Protein AF-A0AAV1VJC4-F1 (afdb_monomer)

Mean predicted aligned error: 17.69 Å

pLDDT: mean 74.06, std 22.04, range [40.97, 98.0]

Solvent-accessible surface area (backbone atoms only — not comparable to full-atom values): 8144 Å² total; per-residue (Å²): 140,80,68,76,54,17,40,29,34,39,60,52,55,72,92,82,44,58,100,85,50,71,61,51,46,62,33,36,30,72,46,70,43,92,91,48,94,31,32,32,29,34,28,69,90,74,75,41,78,44,79,43,67,60,60,49,77,46,68,87,62,68,73,86,69,77,79,61,72,97,76,78,91,69,95,68,93,72,76,82,84,78,72,78,77,68,95,66,93,73,84,82,79,86,80,85,80,78,89,81,84,80,85,83,92,84,88,89,87,86,89,86,87,89,83,134

Structure (mmCIF, N/CA/C/O backbone):
data_AF-A0AAV1VJC4-F1
#
_entry.id   AF-A0AAV1VJC4-F1
#
loop_
_atom_site.group_PDB
_atom_site.id
_atom_site.type_symbol
_atom_site.label_atom_id
_atom_site.label_alt_id
_atom_site.label_comp_id
_atom_site.label_asym_id
_atom_site.label_entity_id
_atom_site.label_seq_id
_atom_site.pdbx_PDB_ins_code
_atom_site.Cartn_x
_atom_site.Cartn_y
_atom_site.Cartn_z
_atom_site.occupancy
_atom_site.B_iso_or_equiv
_atom_site.auth_seq_id
_atom_site.auth_comp_id
_atom_site.auth_asym_id
_atom_site.auth_atom_id
_atom_site.pdbx_PDB_model_num
ATOM 1 N N . MET A 1 1 ? 4.936 12.918 -3.209 1.00 84.69 1 MET A N 1
ATOM 2 C CA . MET A 1 1 ? 4.066 11.924 -3.879 1.00 84.69 1 MET A CA 1
ATOM 3 C C . MET A 1 1 ? 4.788 10.584 -3.926 1.00 84.69 1 MET A C 1
ATOM 5 O O . MET A 1 1 ? 5.993 10.578 -3.722 1.00 84.69 1 MET A O 1
ATOM 9 N N . ARG A 1 2 ? 4.062 9.481 -4.130 1.00 92.38 2 ARG A N 1
ATOM 10 C CA . ARG A 1 2 ? 4.582 8.111 -4.268 1.00 92.38 2 ARG A CA 1
ATOM 11 C C . ARG A 1 2 ? 4.247 7.583 -5.660 1.00 92.38 2 ARG A C 1
ATOM 13 O O . ARG A 1 2 ? 3.227 7.980 -6.223 1.00 92.38 2 ARG A O 1
ATOM 20 N N . VAL A 1 3 ? 5.086 6.704 -6.198 1.00 93.12 3 VAL A N 1
ATOM 21 C CA . VAL A 1 3 ? 4.909 6.118 -7.534 1.00 93.12 3 VAL A CA 1
ATOM 22 C C . VAL A 1 3 ? 3.745 5.126 -7.527 1.00 93.12 3 VAL A C 1
ATOM 24 O O . VAL A 1 3 ? 3.811 4.111 -6.840 1.00 93.12 3 VAL A O 1
ATOM 27 N N . PHE A 1 4 ? 2.674 5.403 -8.279 1.00 93.00 4 PHE A N 1
ATOM 28 C CA . PHE A 1 4 ? 1.532 4.488 -8.412 1.00 93.00 4 PHE A CA 1
ATOM 29 C C . PHE A 1 4 ? 2.000 3.110 -8.882 1.00 93.00 4 PHE A C 1
ATOM 31 O O . PHE A 1 4 ? 2.807 3.015 -9.795 1.00 93.00 4 PHE A O 1
ATOM 38 N N . GLY A 1 5 ? 1.514 2.032 -8.274 1.00 92.25 5 GLY A N 1
ATOM 39 C CA . GLY A 1 5 ? 1.964 0.691 -8.624 1.00 92.25 5 GLY A CA 1
ATOM 40 C C . GLY A 1 5 ? 3.412 0.376 -8.230 1.00 92.25 5 GLY A C 1
ATOM 41 O O . GLY A 1 5 ? 3.968 -0.580 -8.743 1.00 92.25 5 GLY A O 1
ATOM 42 N N . CYS A 1 6 ? 4.067 1.108 -7.332 1.00 94.00 6 CYS A N 1
ATOM 43 C CA . CYS A 1 6 ? 5.272 0.560 -6.700 1.00 94.00 6 CYS A CA 1
ATOM 44 C C . CYS A 1 6 ? 4.920 -0.604 -5.749 1.00 94.00 6 CYS A C 1
ATOM 46 O O . CYS A 1 6 ? 3.736 -0.934 -5.577 1.00 94.00 6 CYS A O 1
ATOM 48 N N . ARG A 1 7 ? 5.942 -1.226 -5.143 1.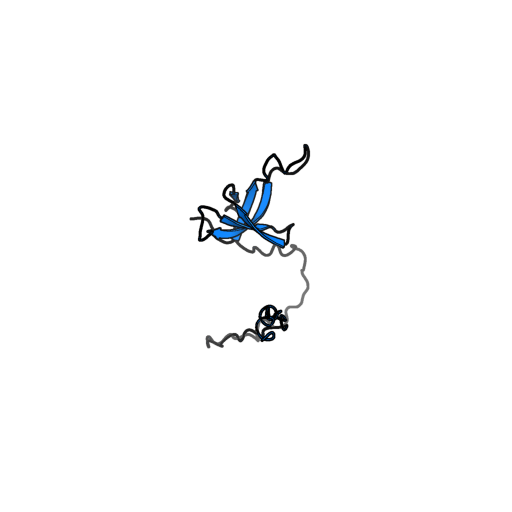00 94.50 7 ARG A N 1
ATOM 49 C CA . ARG A 1 7 ? 5.790 -2.263 -4.109 1.00 94.50 7 ARG A CA 1
ATOM 50 C C . ARG A 1 7 ? 5.700 -1.625 -2.714 1.00 94.50 7 ARG A C 1
ATOM 52 O O . ARG A 1 7 ? 6.715 -1.175 -2.180 1.00 94.50 7 ARG A O 1
ATOM 59 N N . PRO A 1 8 ? 4.504 -1.530 -2.110 1.00 96.12 8 PRO A N 1
ATOM 60 C CA . PRO A 1 8 ? 4.341 -1.185 -0.706 1.00 96.12 8 PRO A CA 1
ATOM 61 C C . PRO A 1 8 ? 4.458 -2.399 0.220 1.00 96.12 8 PRO A C 1
ATOM 63 O O . PRO A 1 8 ? 3.995 -3.492 -0.097 1.00 96.12 8 PRO A O 1
ATOM 66 N N . PHE A 1 9 ? 4.956 -2.145 1.427 1.00 96.75 9 PHE A N 1
ATOM 67 C CA . PHE A 1 9 ? 4.927 -3.056 2.565 1.00 96.75 9 PHE A CA 1
ATOM 68 C C . PHE A 1 9 ? 4.084 -2.442 3.683 1.00 96.75 9 PHE A C 1
ATOM 70 O O . PHE A 1 9 ? 4.462 -1.421 4.266 1.00 96.75 9 PHE A O 1
ATOM 77 N N . VAL A 1 10 ? 2.936 -3.055 3.973 1.00 97.00 10 VAL A N 1
ATOM 78 C CA . VAL A 1 10 ? 2.001 -2.630 5.022 1.00 97.00 10 VAL A CA 1
ATOM 79 C C . VAL A 1 10 ? 2.404 -3.271 6.342 1.00 97.00 10 VAL A C 1
ATOM 81 O O . VAL A 1 10 ? 2.494 -4.494 6.430 1.00 97.00 10 VAL A O 1
ATOM 84 N N . LEU A 1 11 ? 2.637 -2.467 7.379 1.00 97.12 11 LEU A N 1
ATOM 85 C CA . LEU A 1 11 ? 3.001 -2.975 8.700 1.00 97.12 11 LEU A CA 1
ATOM 86 C C . LEU A 1 11 ? 1.836 -3.757 9.326 1.00 97.12 11 LEU A C 1
ATOM 88 O O . LEU A 1 11 ? 0.741 -3.221 9.497 1.00 97.12 11 LEU A O 1
ATOM 92 N N . THR A 1 12 ? 2.096 -4.996 9.741 1.00 94.69 12 THR A N 1
ATOM 93 C CA . THR A 1 12 ? 1.157 -5.779 10.548 1.00 94.69 12 THR A CA 1
ATOM 94 C C . THR A 1 12 ? 1.292 -5.347 12.014 1.00 94.69 12 THR A C 1
ATOM 96 O O . THR A 1 12 ? 2.389 -5.458 12.577 1.00 94.69 12 THR A O 1
ATOM 99 N N . PRO A 1 13 ? 0.215 -4.858 12.662 1.00 94.38 13 PRO A N 1
ATOM 100 C CA . PRO A 1 13 ? 0.242 -4.486 14.076 1.00 94.38 13 PRO A CA 1
ATOM 101 C C . PRO A 1 13 ? 0.702 -5.647 14.960 1.00 94.38 13 PRO A C 1
ATOM 103 O O . PRO A 1 13 ? 0.418 -6.811 14.669 1.00 94.38 13 PRO A O 1
ATOM 106 N N . LYS A 1 14 ? 1.399 -5.340 16.059 1.00 94.06 14 LYS A N 1
ATOM 107 C CA . LYS A 1 14 ? 1.973 -6.366 16.947 1.00 94.06 14 LYS A CA 1
ATOM 108 C C . LYS A 1 14 ? 0.896 -7.265 17.553 1.00 94.06 14 LYS A C 1
ATOM 110 O O . LYS A 1 14 ? 1.147 -8.442 17.764 1.00 94.06 14 LYS A O 1
ATOM 115 N N . GLU A 1 15 ? -0.290 -6.719 17.787 1.00 95.12 15 GLU A N 1
ATOM 116 C CA . GLU A 1 15 ? -1.447 -7.407 18.360 1.00 95.12 15 GLU A CA 1
ATOM 117 C C . GLU A 1 15 ? -2.014 -8.469 17.411 1.00 95.12 15 GLU A C 1
ATOM 119 O O . GLU A 1 15 ? -2.642 -9.423 17.855 1.00 95.12 15 GLU A O 1
ATOM 124 N N . LYS A 1 16 ? -1.783 -8.314 16.101 1.00 90.62 16 LYS A N 1
ATOM 125 C CA . LYS A 1 16 ? -2.238 -9.239 15.054 1.00 90.62 16 LYS A CA 1
ATOM 126 C C . LYS A 1 16 ? -1.145 -10.218 14.614 1.00 90.62 16 LYS A C 1
ATOM 128 O O . LYS A 1 16 ? -1.317 -10.886 13.600 1.00 90.62 16 LYS A O 1
ATOM 133 N N . ARG A 1 17 ? -0.012 -10.262 15.326 1.00 93.62 17 ARG A N 1
ATOM 134 C CA . ARG A 1 17 ? 1.201 -10.968 14.903 1.00 93.62 17 ARG A CA 1
ATOM 135 C C . ARG A 1 17 ? 1.701 -11.938 15.975 1.00 93.62 17 ARG A C 1
ATOM 137 O O . ARG A 1 17 ? 1.974 -11.534 17.103 1.00 93.62 17 ARG A O 1
ATOM 144 N N . SER A 1 18 ? 1.907 -13.196 15.602 1.00 94.12 18 SER A N 1
ATOM 145 C CA . SER A 1 18 ? 2.557 -14.226 16.424 1.00 94.12 18 SER A CA 1
ATOM 146 C C . SER A 1 18 ? 4.088 -14.138 16.350 1.00 94.12 18 SER A C 1
ATOM 148 O O . SER A 1 18 ? 4.653 -13.410 15.533 1.00 94.12 18 SER A O 1
ATOM 150 N N . LYS A 1 19 ? 4.800 -14.897 17.200 1.00 90.44 19 LYS A N 1
ATOM 151 C CA . LYS A 1 19 ? 6.277 -14.853 17.325 1.00 90.44 19 LYS A CA 1
ATOM 152 C C . LYS A 1 19 ? 7.023 -15.037 15.992 1.00 90.44 19 LYS A C 1
ATOM 154 O O . LYS A 1 19 ? 8.096 -14.462 15.825 1.00 90.44 19 LYS A O 1
ATOM 159 N N . TRP A 1 20 ? 6.450 -15.808 15.072 1.00 93.81 20 TRP A N 1
ATOM 160 C CA . TRP A 1 20 ? 7.046 -16.151 13.777 1.00 93.81 20 TRP A CA 1
ATOM 161 C C . TRP A 1 20 ? 6.329 -15.525 12.582 1.00 93.81 20 TRP A C 1
ATOM 163 O O . TRP A 1 20 ? 6.702 -15.790 11.444 1.00 93.81 20 TRP A O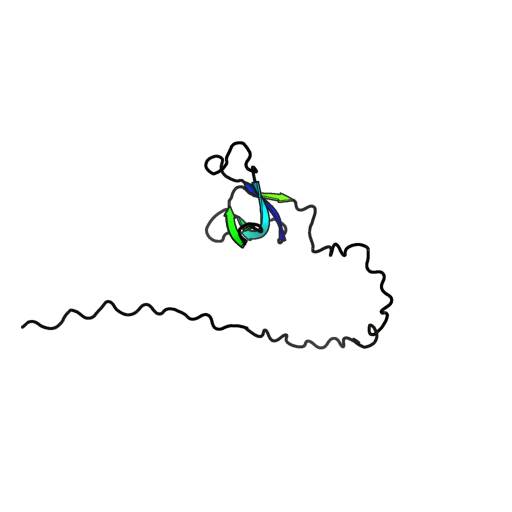 1
ATOM 173 N N . ASP A 1 21 ? 5.338 -14.672 12.830 1.00 93.38 21 ASP A N 1
ATOM 174 C CA . ASP A 1 21 ? 4.581 -14.056 11.751 1.00 93.38 21 ASP A CA 1
ATOM 175 C C . ASP A 1 21 ? 5.368 -12.885 11.130 1.00 93.38 21 ASP A C 1
ATOM 177 O O . ASP A 1 21 ? 6.074 -12.131 11.833 1.00 93.38 21 ASP A O 1
ATOM 181 N N . PRO A 1 22 ? 5.236 -12.687 9.806 1.00 94.19 22 PRO A N 1
ATOM 182 C CA . PRO A 1 22 ? 5.904 -11.608 9.098 1.00 94.19 22 PRO A CA 1
ATOM 183 C C . PRO A 1 22 ? 5.489 -10.245 9.657 1.00 94.19 22 PRO A C 1
ATOM 185 O O . PRO A 1 22 ? 4.348 -10.010 10.056 1.00 94.19 22 PRO A O 1
ATOM 188 N N . LYS A 1 23 ? 6.451 -9.319 9.717 1.00 95.44 23 LYS A N 1
ATOM 189 C CA . LYS A 1 23 ? 6.231 -7.980 10.286 1.00 95.44 23 LYS A CA 1
ATOM 190 C C . LYS A 1 23 ? 5.396 -7.085 9.369 1.00 95.44 23 LYS A C 1
ATOM 192 O O . LYS A 1 23 ? 4.733 -6.178 9.859 1.00 95.44 23 LYS A O 1
ATOM 197 N N . ALA A 1 24 ? 5.456 -7.314 8.065 1.00 95.56 24 ALA A N 1
ATOM 198 C CA . ALA A 1 24 ? 4.743 -6.536 7.070 1.00 95.56 24 ALA A CA 1
ATOM 199 C C . ALA A 1 24 ? 4.272 -7.441 5.934 1.00 95.56 24 ALA A C 1
ATOM 201 O O . ALA A 1 24 ? 4.845 -8.510 5.722 1.00 95.56 24 ALA A O 1
ATOM 202 N N . ARG A 1 25 ? 3.245 -6.988 5.220 1.00 94.81 25 ARG A N 1
ATOM 203 C CA . ARG A 1 25 ? 2.666 -7.670 4.062 1.00 94.81 25 ARG A CA 1
ATOM 204 C C . ARG A 1 25 ? 2.927 -6.857 2.806 1.00 94.81 25 ARG A C 1
ATOM 206 O O . ARG A 1 25 ? 2.783 -5.633 2.825 1.00 94.81 25 ARG A O 1
ATOM 213 N N . GLU A 1 26 ? 3.348 -7.532 1.748 1.00 95.38 26 GLU A N 1
ATOM 214 C CA . GLU A 1 26 ? 3.589 -6.913 0.446 1.00 95.38 26 GLU A CA 1
ATOM 215 C C . GLU A 1 26 ? 2.266 -6.676 -0.294 1.00 95.38 26 GLU A C 1
ATOM 217 O O . GLU A 1 26 ? 1.301 -7.428 -0.150 1.00 95.38 26 GLU A O 1
ATOM 222 N N . GLY A 1 27 ? 2.215 -5.618 -1.100 1.00 95.00 27 GLY A N 1
ATOM 223 C CA . GLY A 1 27 ? 1.058 -5.322 -1.930 1.00 95.00 27 GLY A CA 1
ATOM 224 C C . GLY A 1 27 ? 1.390 -4.505 -3.170 1.00 95.00 27 GLY A C 1
ATOM 225 O O . GLY A 1 27 ? 2.542 -4.395 -3.586 1.00 95.00 27 GLY A O 1
ATOM 226 N N . ARG A 1 28 ? 0.358 -3.887 -3.751 1.00 95.56 28 ARG A N 1
ATOM 227 C CA . ARG A 1 28 ? 0.452 -2.933 -4.863 1.00 95.56 28 ARG A CA 1
ATOM 228 C C . ARG A 1 28 ? -0.093 -1.577 -4.437 1.00 95.56 28 ARG A C 1
ATOM 230 O O . ARG A 1 28 ? -1.222 -1.487 -3.953 1.00 95.56 28 ARG A O 1
ATOM 237 N N . PHE A 1 29 ? 0.684 -0.508 -4.616 1.00 96.31 29 PHE A N 1
ATOM 238 C CA . PHE A 1 29 ? 0.219 0.827 -4.240 1.00 96.31 29 PHE A CA 1
ATOM 239 C C . PHE A 1 29 ? -0.854 1.320 -5.216 1.00 96.31 29 PHE A C 1
ATOM 241 O O . PHE A 1 29 ? -0.587 1.449 -6.410 1.00 96.31 29 PHE A O 1
ATOM 248 N N . MET A 1 30 ? -2.052 1.612 -4.702 1.00 96.62 30 MET A N 1
ATOM 249 C CA . MET A 1 30 ? -3.208 2.059 -5.491 1.00 96.62 30 MET A CA 1
ATOM 250 C C . MET A 1 30 ? -3.529 3.548 -5.325 1.00 96.62 30 MET A C 1
ATOM 252 O O . MET A 1 30 ? -4.407 4.063 -6.010 1.00 96.62 30 MET A O 1
ATOM 256 N N . GLY A 1 31 ? -2.843 4.258 -4.431 1.00 96.81 31 GLY A N 1
ATOM 257 C CA . GLY A 1 31 ? -3.035 5.692 -4.245 1.00 96.81 31 GLY A CA 1
ATOM 258 C C . GLY A 1 31 ? -3.372 6.075 -2.813 1.00 96.81 31 GLY A C 1
ATOM 259 O O . GLY A 1 31 ? -3.080 5.362 -1.855 1.00 96.81 31 GLY A O 1
ATOM 260 N N . TYR A 1 32 ? -3.958 7.253 -2.670 1.00 97.38 32 TYR A N 1
ATOM 261 C CA . TYR A 1 32 ? -4.230 7.873 -1.380 1.00 97.38 32 TYR A CA 1
ATOM 262 C C . TYR A 1 32 ? -5.682 7.643 -0.969 1.00 97.38 32 TYR A C 1
ATOM 264 O O . TYR A 1 32 ? -6.564 7.533 -1.819 1.00 97.38 32 TYR A O 1
ATOM 272 N N . GLU A 1 33 ? -5.918 7.551 0.334 1.00 97.88 33 GLU A N 1
ATOM 273 C CA . GLU A 1 33 ? -7.269 7.527 0.882 1.00 97.88 33 GLU A CA 1
ATOM 274 C C . GLU A 1 33 ? -7.875 8.937 0.857 1.00 97.88 33 GLU A C 1
ATOM 276 O O . GLU A 1 33 ? -7.188 9.913 1.154 1.00 97.88 33 GLU A O 1
ATOM 281 N N . GLU A 1 34 ? -9.157 9.056 0.510 1.00 96.69 34 GLU A N 1
ATOM 282 C CA . GLU A 1 34 ? -9.810 10.364 0.338 1.00 96.69 34 GLU A CA 1
ATOM 283 C C . GLU A 1 34 ? -10.106 11.044 1.679 1.00 96.69 34 GLU A C 1
ATOM 285 O O . GLU A 1 34 ? -9.935 12.252 1.834 1.00 96.69 34 GLU A O 1
ATOM 290 N N . VAL A 1 35 ? -10.537 10.257 2.666 1.00 96.88 35 VAL A N 1
ATOM 291 C CA . VAL A 1 35 ? -11.051 10.774 3.943 1.00 96.88 35 VAL A CA 1
ATOM 292 C C . VAL A 1 35 ? -9.950 10.915 4.994 1.00 96.88 35 VAL A C 1
ATOM 294 O O . VAL A 1 35 ? -10.072 11.693 5.940 1.00 96.88 35 VAL A O 1
ATOM 297 N N . SER A 1 36 ? -8.858 10.158 4.872 1.00 96.94 36 SER A N 1
ATOM 298 C CA . SER A 1 36 ? -7.831 10.092 5.910 1.00 96.94 36 SER A CA 1
ATOM 299 C C . SER A 1 36 ? -6.422 10.149 5.338 1.00 96.94 36 SER A C 1
ATOM 301 O O . SER A 1 36 ? -6.183 9.806 4.187 1.00 96.94 36 SER A O 1
ATOM 303 N N . LYS A 1 37 ? -5.454 10.549 6.171 1.00 96.19 37 LYS A N 1
ATOM 304 C CA . LYS A 1 37 ? -4.026 10.538 5.820 1.00 96.19 37 LYS A CA 1
ATOM 305 C C . LYS A 1 37 ? -3.482 9.104 5.820 1.00 96.19 37 LYS A C 1
ATOM 307 O O . LYS A 1 37 ? -2.694 8.736 6.689 1.00 96.19 37 LYS A O 1
ATOM 312 N N . ALA A 1 38 ? -3.961 8.301 4.881 1.00 97.75 38 ALA A N 1
ATOM 313 C CA . ALA A 1 38 ? -3.634 6.898 4.697 1.00 97.75 38 ALA A CA 1
ATOM 314 C C . ALA A 1 38 ? -3.456 6.582 3.207 1.00 97.75 38 ALA A C 1
ATOM 316 O O . ALA A 1 38 ? -3.740 7.398 2.327 1.00 97.75 38 ALA A O 1
ATOM 317 N N . TYR A 1 39 ? -2.966 5.381 2.940 1.00 97.81 39 TYR A N 1
ATOM 318 C CA . TYR A 1 39 ? -2.721 4.859 1.607 1.00 97.81 39 TYR A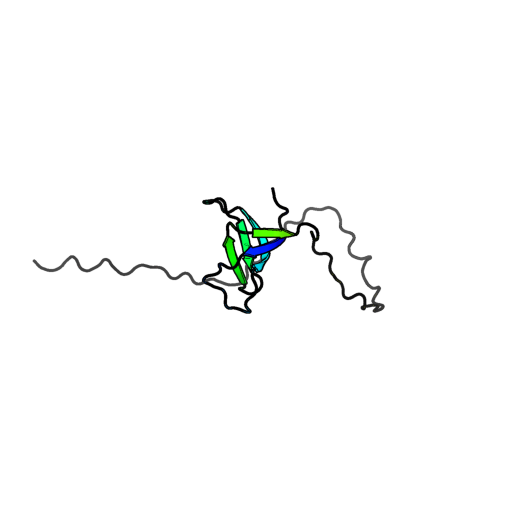 CA 1
ATOM 319 C C . TYR A 1 39 ? -3.663 3.698 1.324 1.00 97.81 39 TYR A C 1
ATOM 321 O O . TYR A 1 39 ? -3.947 2.900 2.216 1.00 97.81 39 TYR A O 1
ATOM 329 N N . ARG A 1 40 ? -4.083 3.582 0.066 1.00 97.94 40 ARG A N 1
ATOM 330 C CA . ARG A 1 40 ? -4.796 2.429 -0.476 1.00 97.94 40 ARG A CA 1
ATOM 331 C C . ARG A 1 40 ? -3.770 1.475 -1.069 1.00 97.94 40 ARG A C 1
ATOM 333 O O . ARG A 1 40 ? -3.032 1.827 -1.993 1.00 97.94 40 ARG A O 1
ATOM 340 N N . VAL A 1 41 ? -3.705 0.273 -0.518 1.00 98.00 41 VAL A N 1
ATOM 341 C CA . VAL A 1 41 ? -2.782 -0.780 -0.937 1.00 98.00 41 VAL A CA 1
ATOM 342 C C . VAL A 1 41 ? -3.589 -2.024 -1.236 1.00 98.00 41 VAL A C 1
ATOM 344 O O . VAL A 1 41 ? -4.387 -2.452 -0.413 1.00 98.00 41 VAL A O 1
ATOM 347 N N . TYR A 1 42 ? -3.387 -2.610 -2.406 1.00 97.50 42 TYR A N 1
ATOM 348 C CA . TYR A 1 42 ? -3.949 -3.916 -2.704 1.00 97.50 42 TYR A CA 1
ATOM 349 C C . TYR A 1 42 ? -3.040 -5.006 -2.168 1.00 97.50 42 TYR A C 1
ATOM 351 O O . TYR A 1 42 ? -1.876 -5.097 -2.552 1.00 97.50 42 TYR A O 1
ATOM 359 N N . ASP A 1 43 ? -3.578 -5.783 -1.245 1.00 95.50 43 ASP A N 1
ATOM 360 C CA . ASP A 1 43 ? -2.922 -6.903 -0.597 1.00 95.50 43 ASP A CA 1
ATOM 361 C C . ASP A 1 43 ? -3.075 -8.141 -1.485 1.00 95.50 43 ASP A C 1
ATOM 363 O O . ASP A 1 43 ? -4.193 -8.602 -1.714 1.00 95.50 43 ASP A O 1
ATOM 367 N N . ILE A 1 44 ? -1.960 -8.646 -2.018 1.00 91.19 44 ILE A N 1
ATOM 368 C CA . ILE A 1 44 ? -1.957 -9.725 -3.021 1.00 91.19 44 ILE A CA 1
ATOM 369 C C . ILE A 1 44 ? -2.405 -11.052 -2.399 1.00 91.19 44 ILE A C 1
ATOM 371 O O . ILE A 1 44 ? -3.100 -11.838 -3.033 1.00 91.19 44 ILE A O 1
ATOM 375 N N . GLU A 1 45 ? -2.031 -11.295 -1.145 1.00 91.06 45 GLU A N 1
ATOM 376 C CA . GLU A 1 45 ? -2.383 -12.519 -0.423 1.00 91.06 45 GLU A CA 1
ATOM 377 C C . GLU A 1 45 ? -3.860 -12.541 -0.012 1.00 91.06 45 GLU A C 1
ATOM 379 O O . GLU A 1 45 ? -4.482 -13.599 0.003 1.00 91.06 45 GLU A O 1
ATOM 384 N N . ALA A 1 46 ? -4.417 -11.383 0.363 1.00 92.31 46 ALA A N 1
ATOM 385 C CA . ALA A 1 46 ? -5.802 -11.283 0.822 1.00 92.31 46 ALA A CA 1
ATOM 386 C C . ALA A 1 46 ? -6.799 -10.878 -0.276 1.00 92.31 46 ALA A C 1
ATOM 388 O O . ALA A 1 46 ? -7.990 -10.786 0.017 1.00 92.31 46 ALA A O 1
ATOM 389 N N . ASP A 1 47 ? -6.316 -10.607 -1.494 1.00 95.38 47 ASP A N 1
ATOM 390 C CA . ASP A 1 47 ? -7.105 -10.179 -2.657 1.00 95.38 47 ASP A CA 1
ATOM 391 C C . ASP A 1 47 ? -8.073 -9.021 -2.337 1.00 95.38 47 ASP A C 1
ATOM 393 O O . ASP A 1 47 ? -9.249 -9.006 -2.701 1.00 95.38 47 ASP A O 1
ATOM 397 N N . GLN A 1 48 ? -7.592 -8.033 -1.576 1.00 96.88 48 GLN A N 1
ATOM 398 C CA . GLN A 1 48 ? -8.415 -6.904 -1.145 1.00 96.88 48 GLN A CA 1
ATOM 399 C C . GLN A 1 48 ? -7.616 -5.614 -1.003 1.00 96.88 48 GLN A C 1
ATOM 401 O O . GLN A 1 48 ? -6.408 -5.613 -0.766 1.00 96.88 48 GLN A O 1
ATOM 406 N N . VAL A 1 49 ? -8.317 -4.485 -1.113 1.00 97.31 49 VAL A N 1
ATOM 407 C CA . VAL A 1 49 ? -7.731 -3.168 -0.857 1.00 97.31 49 VAL A CA 1
ATOM 408 C C . VAL A 1 49 ? -7.776 -2.878 0.636 1.00 97.31 49 VAL A C 1
ATOM 410 O O . VAL A 1 49 ? -8.843 -2.801 1.239 1.00 97.31 49 VAL A O 1
ATOM 413 N N . VAL A 1 50 ? -6.602 -2.670 1.215 1.00 97.12 50 VAL A N 1
ATOM 414 C CA . VAL A 1 50 ? -6.399 -2.275 2.603 1.00 97.12 50 VAL A CA 1
ATOM 415 C C . VAL A 1 50 ? -6.035 -0.795 2.656 1.00 97.12 50 VAL A C 1
ATOM 417 O O . VAL A 1 50 ? -5.244 -0.295 1.853 1.00 97.12 50 VAL A O 1
ATOM 420 N N . ILE A 1 51 ? -6.606 -0.094 3.632 1.00 97.69 51 ILE A N 1
ATOM 421 C CA . ILE A 1 51 ? -6.278 1.297 3.941 1.00 97.69 51 ILE A CA 1
ATOM 422 C C . ILE A 1 51 ? -5.340 1.296 5.145 1.00 97.69 51 ILE A C 1
ATOM 424 O O . ILE A 1 51 ? -5.715 0.831 6.222 1.00 97.69 51 ILE A O 1
ATOM 428 N N . SER A 1 52 ? -4.119 1.807 4.985 1.00 96.94 52 SER A N 1
ATOM 429 C CA . SER A 1 52 ? -3.142 1.861 6.079 1.00 96.94 52 SER A CA 1
ATOM 430 C C . SER A 1 52 ? -2.292 3.125 6.042 1.00 96.94 52 SER A C 1
ATOM 432 O O . SER A 1 52 ? -1.983 3.661 4.979 1.00 96.94 52 SER A O 1
ATOM 434 N N . ARG A 1 53 ? -1.908 3.611 7.227 1.00 97.06 53 ARG A N 1
ATOM 435 C CA . ARG A 1 53 ? -0.975 4.738 7.390 1.00 97.06 53 ARG A CA 1
ATOM 436 C C . ARG A 1 53 ? 0.478 4.276 7.420 1.00 97.06 53 ARG A C 1
ATOM 438 O O . ARG A 1 53 ? 1.352 4.980 6.918 1.00 97.06 53 ARG A O 1
ATOM 445 N N . ASP A 1 54 ? 0.712 3.092 7.975 1.00 97.00 54 ASP A N 1
ATOM 446 C CA . ASP A 1 54 ? 2.040 2.540 8.219 1.00 97.00 54 ASP A CA 1
ATOM 447 C C . ASP A 1 54 ? 2.470 1.691 7.022 1.00 97.00 54 ASP A C 1
ATOM 449 O O . ASP A 1 54 ? 2.348 0.463 7.013 1.00 97.00 54 ASP A O 1
ATOM 453 N N . VAL A 1 55 ? 2.932 2.379 5.976 1.00 96.94 55 VAL A N 1
ATOM 454 C CA . VAL A 1 55 ? 3.349 1.773 4.708 1.00 96.94 55 VAL A CA 1
ATOM 455 C C . VAL A 1 55 ? 4.754 2.241 4.342 1.00 96.94 55 VAL A C 1
ATOM 457 O O . VAL A 1 55 ? 5.033 3.441 4.317 1.00 96.94 55 VAL A O 1
ATOM 460 N N . THR A 1 56 ? 5.635 1.289 4.037 1.00 96.75 56 THR A N 1
ATOM 461 C CA . THR A 1 56 ? 6.965 1.555 3.464 1.00 96.75 56 THR A CA 1
ATOM 462 C C . THR A 1 56 ? 6.925 1.270 1.969 1.00 96.75 56 THR A C 1
ATOM 464 O O . THR A 1 56 ? 6.328 0.280 1.563 1.00 96.75 56 THR A O 1
ATOM 467 N N . PHE A 1 57 ? 7.540 2.121 1.149 1.00 95.50 57 PHE A N 1
ATOM 468 C CA . PHE A 1 57 ? 7.497 2.002 -0.309 1.00 95.50 57 PHE A CA 1
ATOM 469 C C . PHE A 1 57 ? 8.875 1.645 -0.858 1.00 95.50 57 PHE A C 1
ATOM 471 O O . PHE A 1 57 ? 9.834 2.379 -0.621 1.00 95.50 57 PHE A O 1
ATOM 478 N N . ASP A 1 58 ? 8.949 0.548 -1.607 1.00 94.00 58 ASP A N 1
ATOM 479 C CA . ASP A 1 58 ? 10.062 0.250 -2.499 1.00 94.00 58 ASP A CA 1
ATOM 480 C C . ASP A 1 58 ? 9.703 0.723 -3.913 1.00 94.00 58 ASP A C 1
ATOM 482 O O . ASP A 1 58 ? 8.892 0.124 -4.624 1.00 94.00 58 ASP A O 1
ATOM 486 N N . GLU A 1 59 ? 10.291 1.853 -4.292 1.00 92.88 59 GLU A N 1
ATOM 487 C CA . GLU A 1 59 ? 10.090 2.503 -5.589 1.00 92.88 59 GLU A CA 1
ATOM 488 C C . GLU A 1 59 ? 11.177 2.106 -6.606 1.00 92.88 59 GLU A C 1
ATOM 490 O O . GLU A 1 59 ? 11.149 2.583 -7.737 1.00 92.88 59 GLU A O 1
AT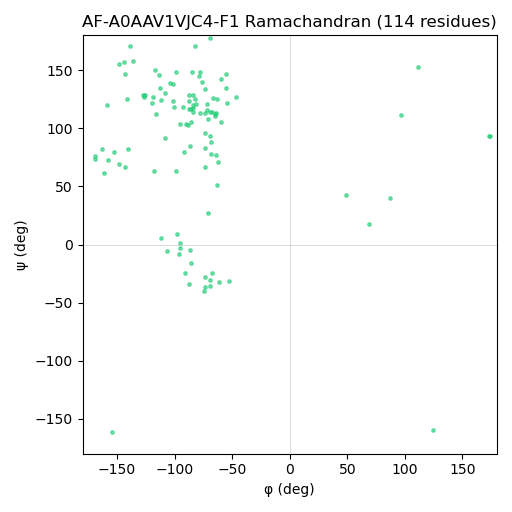OM 495 N N . SER 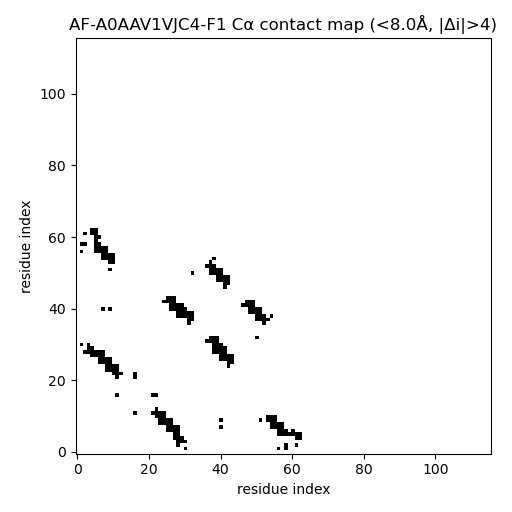A 1 60 ? 12.121 1.227 -6.230 1.00 86.38 60 SER A N 1
ATOM 496 C CA . SER A 1 60 ? 13.230 0.810 -7.104 1.00 86.38 60 SER A CA 1
ATOM 497 C C . SER A 1 60 ? 12.772 -0.050 -8.284 1.00 86.38 60 SER A C 1
ATOM 499 O O . SER A 1 60 ? 13.348 0.016 -9.367 1.00 86.38 60 SER A O 1
ATOM 501 N N . THR A 1 61 ? 11.700 -0.820 -8.100 1.00 67.12 61 THR A N 1
ATOM 502 C CA . THR A 1 61 ? 11.078 -1.633 -9.147 1.00 67.12 61 THR A CA 1
ATOM 503 C C . THR A 1 61 ? 9.750 -1.010 -9.554 1.00 67.12 61 THR A C 1
ATOM 505 O O . THR A 1 61 ? 8.701 -1.278 -8.958 1.00 67.12 61 THR A O 1
ATOM 508 N N . PHE A 1 62 ? 9.788 -0.153 -10.568 1.00 63.66 62 PHE A N 1
ATOM 509 C CA . PHE A 1 62 ? 8.592 0.377 -11.207 1.00 63.66 62 PHE A CA 1
ATOM 510 C C . PHE A 1 62 ? 8.437 -0.244 -12.595 1.00 63.66 62 PHE A C 1
ATOM 512 O O . PHE A 1 62 ? 9.377 -0.262 -13.384 1.00 63.66 62 PHE A O 1
ATOM 519 N N . GLY A 1 63 ? 7.237 -0.742 -12.885 1.00 59.84 63 GLY A N 1
ATOM 520 C CA . GLY A 1 63 ? 6.888 -1.293 -14.190 1.00 59.84 63 GLY A CA 1
ATOM 521 C C . GLY A 1 63 ? 6.660 -2.800 -14.192 1.00 59.84 63 GLY A C 1
ATOM 522 O O . GLY A 1 63 ? 7.188 -3.554 -13.377 1.00 59.84 63 GLY A O 1
ATOM 523 N N . PHE A 1 64 ? 5.826 -3.228 -15.133 1.00 55.41 64 PHE A N 1
ATOM 524 C CA . PHE A 1 64 ? 5.834 -4.592 -15.625 1.00 55.41 64 PHE A CA 1
ATOM 525 C C . PHE A 1 64 ? 7.083 -4.700 -16.496 1.00 55.41 64 PHE A C 1
ATOM 527 O O . PHE A 1 64 ? 7.003 -4.510 -17.703 1.00 55.41 64 PHE A O 1
ATOM 534 N N . SER A 1 65 ? 8.262 -4.945 -15.921 1.00 53.56 65 SER A N 1
ATOM 535 C CA . SER A 1 65 ? 9.201 -5.722 -16.720 1.00 53.56 65 SER A CA 1
ATOM 536 C C . SER A 1 65 ? 8.502 -7.067 -16.850 1.00 53.56 65 SER A C 1
ATOM 538 O O . SER A 1 65 ? 8.291 -7.707 -15.811 1.00 53.56 65 SER A O 1
ATOM 540 N N . PRO A 1 66 ? 8.045 -7.492 -18.039 1.00 52.69 66 PRO A N 1
ATOM 541 C CA . PRO A 1 66 ? 7.747 -8.892 -18.177 1.00 52.69 66 PRO A CA 1
ATOM 542 C C . PRO A 1 66 ? 9.086 -9.558 -17.875 1.00 52.69 66 PRO A C 1
ATOM 544 O O . PRO A 1 66 ? 10.032 -9.477 -18.656 1.00 52.69 66 PRO A O 1
ATOM 547 N N . THR A 1 67 ? 9.212 -10.162 -16.696 1.00 52.38 67 THR A N 1
ATOM 548 C CA . THR A 1 67 ? 10.112 -11.291 -16.552 1.00 52.38 67 THR A CA 1
ATOM 549 C C . THR A 1 67 ? 9.494 -12.342 -17.458 1.00 52.38 67 THR A C 1
ATOM 551 O O . THR A 1 67 ? 8.754 -13.210 -17.010 1.00 52.38 67 THR A O 1
ATOM 554 N N . LEU A 1 68 ? 9.700 -12.184 -18.768 1.00 52.91 68 LEU A N 1
ATOM 555 C CA . LEU A 1 68 ? 9.673 -13.308 -19.667 1.00 52.91 68 LEU A CA 1
ATOM 556 C C . LEU A 1 68 ? 10.686 -14.266 -19.040 1.00 52.91 68 LEU A C 1
ATOM 558 O O . LEU A 1 68 ? 11.830 -13.856 -18.801 1.00 52.91 68 LEU A O 1
ATOM 562 N N . PRO A 1 69 ? 10.285 -15.493 -18.678 1.00 53.62 69 PRO A N 1
ATOM 563 C CA . PRO A 1 69 ? 11.261 -16.549 -18.501 1.00 53.62 69 PRO A CA 1
ATOM 564 C C . PRO A 1 69 ? 12.178 -16.488 -19.722 1.00 53.62 69 PRO A C 1
ATOM 566 O O . PRO A 1 69 ? 11.697 -16.419 -20.852 1.00 53.62 69 PRO A O 1
ATOM 569 N N . GLN A 1 70 ? 13.482 -16.411 -19.495 1.00 53.72 70 GLN A N 1
ATOM 570 C CA . GLN A 1 70 ? 14.495 -16.137 -20.517 1.00 53.72 70 GLN A CA 1
ATOM 571 C C . GLN A 1 70 ? 14.694 -17.324 -21.495 1.00 53.72 70 GLN A C 1
ATOM 573 O O . GLN A 1 70 ? 15.774 -17.508 -22.033 1.00 53.72 70 GLN A O 1
ATOM 578 N N . GLU A 1 71 ? 13.665 -18.148 -21.704 1.00 56.84 71 GLU A N 1
ATOM 579 C CA . GLU A 1 71 ? 13.700 -19.457 -22.359 1.00 56.84 71 GLU A CA 1
ATOM 580 C C . GLU A 1 71 ? 12.360 -19.708 -23.089 1.00 56.84 71 GLU A C 1
ATOM 582 O O . GLU A 1 71 ? 11.560 -20.533 -22.662 1.00 56.84 71 GLU A O 1
ATOM 587 N N . ILE A 1 72 ? 12.077 -18.968 -24.168 1.00 54.09 72 ILE A N 1
ATOM 588 C CA . ILE A 1 72 ? 11.282 -19.484 -25.300 1.00 54.09 72 ILE A CA 1
ATOM 589 C C . ILE A 1 72 ? 11.944 -18.947 -26.572 1.00 54.09 72 ILE A C 1
ATOM 591 O O . ILE A 1 72 ? 11.575 -17.902 -27.106 1.00 54.09 72 ILE A O 1
ATOM 595 N N . VAL A 1 73 ? 13.001 -19.630 -27.004 1.00 53.22 73 VAL A N 1
ATOM 596 C CA . VAL A 1 73 ? 13.482 -19.565 -28.385 1.00 53.22 73 VAL A CA 1
ATOM 597 C C . VAL A 1 73 ? 12.699 -20.612 -29.167 1.00 53.22 73 VAL A C 1
ATOM 599 O O . VAL A 1 73 ? 13.146 -21.741 -29.293 1.00 53.22 73 VAL A O 1
ATOM 602 N N . ASP A 1 74 ? 11.508 -20.257 -29.643 1.00 46.38 74 ASP A N 1
ATOM 603 C CA . ASP A 1 74 ? 10.797 -21.078 -30.623 1.00 46.38 74 ASP A CA 1
ATOM 604 C C . ASP A 1 74 ? 10.573 -20.257 -31.895 1.00 46.38 74 ASP A C 1
ATOM 606 O O . ASP A 1 74 ? 9.986 -19.172 -31.878 1.00 46.38 74 ASP A O 1
ATOM 610 N N . ASP A 1 75 ? 11.101 -20.795 -32.994 1.00 52.78 75 ASP A N 1
ATOM 611 C CA . ASP A 1 75 ? 11.078 -20.287 -34.363 1.00 52.78 75 ASP A CA 1
ATOM 612 C C . ASP A 1 75 ? 9.649 -20.179 -34.933 1.00 52.78 75 ASP A C 1
ATOM 614 O O . ASP A 1 75 ? 9.258 -20.908 -35.844 1.00 52.78 75 ASP A O 1
ATOM 618 N N . THR A 1 76 ? 8.847 -19.233 -34.445 1.00 54.34 76 THR A N 1
ATOM 619 C CA . THR A 1 76 ? 7.616 -18.807 -35.128 1.00 54.34 76 THR A CA 1
ATOM 620 C C . THR A 1 76 ? 7.711 -17.339 -35.506 1.00 54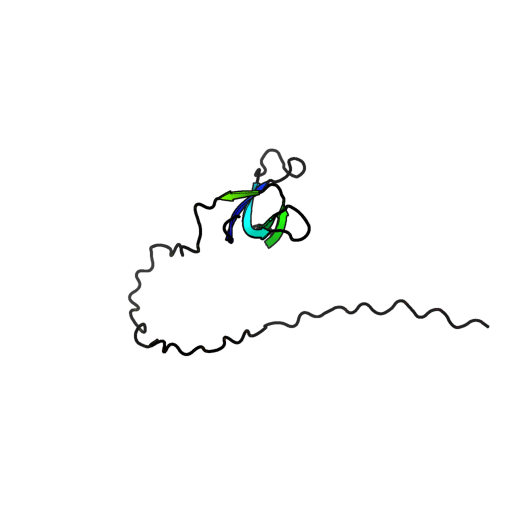.34 76 THR A C 1
ATOM 622 O O . THR A 1 76 ? 6.949 -16.489 -35.049 1.00 54.34 76 THR A O 1
ATOM 625 N N . ALA A 1 77 ? 8.675 -17.045 -36.373 1.00 57.50 77 ALA A N 1
ATOM 626 C CA . ALA A 1 77 ? 8.648 -15.867 -37.223 1.00 57.50 77 ALA A CA 1
ATOM 627 C C . ALA A 1 77 ? 7.521 -16.024 -38.256 1.00 57.50 77 ALA A C 1
ATOM 629 O O . ALA A 1 77 ? 7.782 -16.381 -39.398 1.00 57.50 77 ALA A O 1
ATOM 630 N N . LEU A 1 78 ? 6.270 -15.794 -37.852 1.00 52.12 78 LEU A N 1
ATOM 631 C CA . LEU A 1 78 ? 5.154 -15.553 -38.764 1.00 52.12 78 LEU A CA 1
ATOM 632 C C . LEU A 1 78 ? 4.247 -14.468 -38.158 1.00 52.12 78 LEU A C 1
ATOM 634 O O . LEU A 1 78 ? 3.785 -14.592 -37.027 1.00 52.12 78 LEU A O 1
ATOM 638 N N . ASP A 1 79 ? 4.030 -13.420 -38.955 1.00 54.78 79 ASP A N 1
ATOM 639 C CA . ASP A 1 79 ? 3.011 -12.363 -38.837 1.00 54.78 79 ASP A CA 1
ATOM 640 C C . ASP A 1 79 ? 3.293 -11.109 -37.987 1.00 54.78 79 ASP A C 1
ATOM 642 O O . ASP A 1 79 ? 2.388 -10.542 -37.378 1.00 54.78 79 ASP A O 1
ATOM 646 N N . ILE A 1 80 ? 4.516 -10.568 -38.044 1.00 54.72 80 ILE A N 1
ATOM 647 C CA . ILE A 1 80 ? 4.776 -9.167 -37.633 1.00 54.72 80 ILE A CA 1
ATOM 648 C C . ILE A 1 80 ? 4.515 -8.167 -38.786 1.00 54.72 80 ILE A C 1
ATOM 650 O O . ILE A 1 80 ? 4.303 -6.983 -38.542 1.00 54.72 80 ILE A O 1
ATOM 654 N N . GLU A 1 81 ? 4.424 -8.618 -40.042 1.00 52.19 81 GLU A N 1
ATOM 655 C CA . GLU A 1 81 ? 4.211 -7.729 -41.202 1.00 52.19 81 GLU A CA 1
ATOM 656 C C . GLU A 1 81 ? 2.738 -7.393 -41.519 1.00 52.19 81 GLU A C 1
ATOM 658 O O . GLU A 1 81 ? 2.484 -6.564 -42.391 1.00 52.19 81 GLU A O 1
ATOM 663 N N . SER A 1 82 ? 1.743 -7.969 -40.828 1.00 51.06 82 SER A N 1
ATOM 664 C CA . SER A 1 82 ? 0.320 -7.709 -41.133 1.00 51.06 82 SER A CA 1
ATOM 665 C C . SER A 1 82 ? -0.346 -6.631 -40.265 1.00 51.06 82 SER A C 1
ATOM 667 O O . SER A 1 82 ? -1.452 -6.193 -40.583 1.00 51.06 82 SER A O 1
ATOM 669 N N . MET A 1 83 ? 0.313 -6.129 -39.215 1.00 50.22 83 MET A N 1
ATOM 670 C CA . MET A 1 83 ? -0.206 -5.029 -38.389 1.00 50.22 83 MET A CA 1
ATOM 671 C C . MET A 1 83 ? 0.418 -3.695 -38.798 1.00 50.22 83 MET A C 1
ATOM 673 O O . MET A 1 83 ? 1.108 -3.038 -38.021 1.00 50.22 83 MET A O 1
ATOM 677 N N . ASN A 1 84 ? 0.153 -3.276 -40.033 1.00 50.81 84 ASN A N 1
ATOM 678 C CA . ASN A 1 84 ? 0.353 -1.888 -40.428 1.00 50.81 84 ASN A CA 1
ATOM 679 C C . ASN A 1 84 ? -0.704 -1.049 -39.684 1.00 50.81 84 ASN A C 1
ATOM 681 O O . ASN A 1 84 ? -1.831 -0.889 -40.151 1.00 50.81 84 ASN A O 1
ATOM 685 N N . ILE A 1 85 ? -0.372 -0.602 -38.470 1.00 52.88 85 ILE A N 1
ATOM 686 C CA . ILE A 1 85 ? -1.228 0.255 -37.645 1.00 52.88 85 ILE A CA 1
ATOM 687 C C . ILE A 1 85 ? -1.270 1.623 -38.328 1.00 52.88 85 ILE A C 1
ATOM 689 O O . ILE A 1 85 ? -0.395 2.463 -38.143 1.00 52.88 85 ILE A O 1
ATOM 693 N N . SER A 1 86 ? -2.273 1.834 -39.173 1.00 54.84 86 SER A N 1
ATOM 694 C CA . SER A 1 86 ? -2.712 3.178 -39.528 1.00 54.84 86 SER A CA 1
ATOM 695 C C . SER A 1 86 ? -3.228 3.856 -38.257 1.00 54.84 86 SER A C 1
ATOM 697 O O . SER A 1 86 ? -4.101 3.296 -37.593 1.00 54.84 86 SER A O 1
ATOM 699 N N . ASP A 1 87 ? -2.673 5.028 -37.939 1.00 60.78 87 ASP A N 1
ATOM 700 C CA . ASP A 1 87 ? -2.952 5.903 -36.783 1.00 60.78 87 ASP A CA 1
ATOM 701 C C . ASP A 1 87 ? -4.397 6.464 -36.770 1.00 60.78 87 ASP A C 1
ATOM 703 O O . ASP A 1 87 ? -4.630 7.663 -36.642 1.00 60.78 87 ASP A O 1
ATOM 707 N N . GLU A 1 88 ? -5.408 5.608 -36.915 1.00 58.75 88 GLU A N 1
ATOM 708 C CA . GLU A 1 88 ? -6.814 5.994 -36.805 1.00 58.75 88 GLU A CA 1
ATOM 709 C C . GLU A 1 88 ? -7.373 5.598 -35.427 1.00 58.75 88 GLU A C 1
ATOM 711 O O . GLU A 1 88 ? -7.322 4.422 -35.044 1.00 58.75 88 GLU A O 1
ATOM 716 N N . PRO A 1 89 ? -7.925 6.552 -34.649 1.00 45.62 89 PRO A N 1
ATOM 717 C CA . PRO A 1 89 ? -8.376 6.299 -33.288 1.00 45.62 89 PRO A CA 1
ATOM 718 C C . PRO A 1 89 ? -9.670 5.481 -33.303 1.00 45.62 89 PRO A C 1
ATOM 720 O O . PRO A 1 89 ? -10.778 6.008 -33.417 1.00 45.62 89 PRO A O 1
ATOM 723 N N . HIS A 1 90 ? -9.548 4.165 -33.157 1.00 53.91 90 HIS A N 1
ATOM 724 C CA . HIS A 1 90 ? -10.701 3.295 -32.965 1.00 53.91 90 HIS A CA 1
ATOM 725 C C . HIS A 1 90 ? -11.147 3.288 -31.492 1.00 53.91 90 HIS A C 1
ATOM 727 O O . HIS A 1 90 ? -10.345 2.992 -30.601 1.00 53.91 90 HIS A O 1
ATOM 733 N N . PRO A 1 91 ? -12.424 3.594 -31.192 1.00 46.00 91 PRO A N 1
ATOM 734 C CA . PRO A 1 91 ? -12.928 3.577 -29.826 1.00 46.00 91 PRO A CA 1
ATOM 735 C C . PRO A 1 91 ? -12.995 2.135 -29.307 1.00 46.00 91 PRO A C 1
ATOM 737 O O . PRO A 1 91 ? -13.797 1.326 -29.776 1.00 46.00 91 PRO A O 1
ATOM 740 N N . MET A 1 92 ? -12.172 1.809 -28.307 1.00 51.19 92 MET A N 1
ATOM 741 C CA . MET A 1 92 ? -12.258 0.529 -27.603 1.00 51.19 92 MET A CA 1
ATOM 742 C C . MET A 1 92 ? -13.605 0.419 -26.874 1.00 51.19 92 MET A C 1
ATOM 744 O O . MET A 1 92 ? -13.867 1.144 -25.914 1.00 51.19 92 MET A O 1
ATOM 748 N N . GLN A 1 93 ? -14.468 -0.504 -27.307 1.00 41.38 93 GLN A N 1
ATOM 749 C CA . GLN A 1 93 ? -15.708 -0.819 -26.596 1.00 41.38 93 GLN A CA 1
ATOM 750 C C . GLN A 1 93 ? -15.453 -1.857 -25.496 1.00 41.38 93 GLN A C 1
ATOM 752 O O . GLN A 1 93 ? -15.110 -3.008 -25.762 1.00 41.38 93 GLN A O 1
ATOM 757 N N . PHE A 1 94 ? -15.671 -1.457 -24.242 1.00 47.94 94 PHE A N 1
ATOM 758 C CA . PHE A 1 94 ? -15.642 -2.353 -23.086 1.00 47.94 94 PHE A CA 1
ATOM 759 C C . PHE A 1 94 ? -16.897 -3.239 -23.064 1.00 47.94 94 PHE A C 1
ATOM 761 O O . PHE A 1 94 ? -18.007 -2.759 -22.827 1.00 47.94 94 PHE A O 1
ATOM 768 N N . LYS A 1 95 ? -16.739 -4.552 -23.264 1.00 48.56 95 LYS A N 1
ATOM 769 C CA . LYS A 1 95 ? -17.834 -5.518 -23.094 1.00 48.56 95 LYS A CA 1
ATOM 770 C C . LYS A 1 95 ? -17.927 -5.936 -21.628 1.00 48.56 95 LYS A C 1
ATOM 772 O O . LYS A 1 95 ? -17.111 -6.714 -21.143 1.00 48.56 95 LYS A O 1
ATOM 777 N N . GLN A 1 96 ? -18.937 -5.439 -20.915 1.00 49.00 96 GLN A N 1
ATOM 778 C CA . GLN A 1 96 ? -19.242 -5.915 -19.565 1.00 49.00 96 GLN A CA 1
ATOM 779 C C . GLN A 1 96 ? -19.739 -7.370 -19.623 1.00 49.00 96 GLN A C 1
ATOM 781 O O . GLN A 1 96 ? -20.812 -7.651 -20.159 1.00 49.00 96 GLN A O 1
ATOM 786 N N . ILE A 1 97 ? -18.969 -8.303 -19.056 1.00 46.66 97 ILE A N 1
ATOM 787 C CA . ILE A 1 97 ? -19.433 -9.660 -18.749 1.00 46.66 97 ILE A CA 1
ATOM 788 C C . ILE A 1 97 ? -20.070 -9.651 -17.346 1.00 46.66 97 ILE A C 1
ATOM 790 O O . ILE A 1 97 ? -19.457 -9.208 -16.379 1.00 46.66 97 ILE A O 1
ATOM 794 N N . GLY A 1 98 ? -21.294 -10.177 -17.236 1.00 47.94 98 GLY A N 1
ATOM 795 C CA . GLY A 1 98 ? -21.857 -10.683 -15.976 1.00 47.94 98 GLY A CA 1
ATOM 796 C C . GLY A 1 98 ? -22.766 -9.735 -15.179 1.00 47.94 98 GLY A C 1
ATOM 797 O O . GLY A 1 98 ? -22.326 -8.780 -14.546 1.00 47.94 98 GLY A O 1
ATOM 798 N N . LYS A 1 99 ? -24.061 -10.075 -15.131 1.00 48.50 99 LYS A N 1
ATOM 799 C CA . LYS A 1 99 ? -25.109 -9.422 -14.327 1.00 48.50 99 LYS A CA 1
ATOM 800 C C . LYS A 1 99 ? -24.845 -9.600 -12.822 1.00 48.50 99 LYS A C 1
ATOM 802 O O . LYS A 1 99 ? -25.041 -10.693 -12.293 1.00 48.50 99 LYS A O 1
ATOM 807 N N . ARG A 1 100 ? -24.489 -8.531 -12.101 1.00 49.97 100 ARG A N 1
ATOM 808 C CA . ARG A 1 100 ? -24.569 -8.511 -10.628 1.00 49.97 100 ARG A CA 1
ATOM 809 C C . ARG A 1 100 ? -26.029 -8.288 -10.222 1.00 49.97 100 ARG A C 1
ATOM 811 O O . ARG A 1 100 ? -26.609 -7.245 -10.500 1.00 49.97 100 ARG A O 1
ATOM 818 N N . LYS A 1 101 ? -26.631 -9.304 -9.602 1.00 42.78 101 LYS A N 1
ATOM 819 C CA . LYS A 1 101 ? -27.997 -9.293 -9.061 1.00 42.78 101 LYS A CA 1
ATOM 820 C C . LYS A 1 101 ? -28.022 -8.390 -7.818 1.00 42.78 101 LYS A C 1
ATOM 822 O O . LYS A 1 101 ? -27.450 -8.752 -6.793 1.00 42.78 101 LYS A O 1
ATOM 827 N N . SER A 1 102 ? -28.635 -7.213 -7.911 1.00 47.16 102 SER A N 1
ATOM 828 C CA . SER A 1 102 ? -28.878 -6.335 -6.762 1.00 47.16 102 SER A CA 1
ATOM 829 C C . SER A 1 102 ? -30.011 -6.906 -5.898 1.00 47.16 102 SER A C 1
ATOM 831 O O . SER A 1 102 ? -31.040 -7.343 -6.411 1.00 47.16 102 SER A O 1
ATOM 833 N N . ARG A 1 103 ? -29.818 -6.945 -4.574 1.00 40.97 103 ARG A N 1
ATOM 834 C CA . ARG A 1 103 ? -30.893 -7.207 -3.602 1.00 40.97 103 ARG A CA 1
ATOM 835 C C . ARG A 1 103 ? -31.534 -5.862 -3.264 1.00 40.97 103 ARG A C 1
ATOM 837 O O . ARG A 1 103 ? -30.848 -4.988 -2.743 1.00 40.97 103 ARG A O 1
ATOM 844 N N . SER A 1 104 ? -32.812 -5.683 -3.581 1.00 47.25 104 SER A N 1
ATOM 845 C CA . SER A 1 104 ? -33.595 -4.511 -3.178 1.00 47.25 104 SER A CA 1
ATOM 846 C C . SER A 1 104 ? -34.152 -4.706 -1.767 1.00 47.25 104 SER A C 1
ATOM 848 O O . SER A 1 104 ? -34.771 -5.729 -1.479 1.00 47.25 104 SER A O 1
ATOM 850 N N . ASN A 1 105 ? -33.930 -3.716 -0.905 1.00 43.41 105 ASN A N 1
ATOM 851 C CA . ASN A 1 105 ? -34.461 -3.635 0.450 1.00 43.41 105 ASN A CA 1
ATOM 852 C C . ASN A 1 105 ? -35.811 -2.903 0.413 1.00 43.41 105 ASN A C 1
ATOM 854 O O . ASN A 1 105 ? -35.832 -1.690 0.212 1.00 43.41 105 ASN A O 1
ATOM 858 N N . SER A 1 106 ? -36.933 -3.617 0.522 1.00 46.25 106 SER A N 1
ATOM 859 C CA . SER A 1 106 ? -38.278 -3.022 0.605 1.00 46.25 106 SER A CA 1
ATOM 860 C C . SER A 1 106 ? -39.281 -4.048 1.134 1.00 46.25 106 SER A C 1
ATOM 862 O O . SER A 1 106 ? -39.954 -4.692 0.338 1.00 46.25 106 SER A O 1
ATOM 864 N N . GLN A 1 107 ? -39.361 -4.227 2.454 1.00 52.41 107 GLN A N 1
ATOM 865 C CA . GLN A 1 107 ? -40.559 -4.739 3.137 1.00 52.41 107 GLN A CA 1
ATOM 866 C C . GLN A 1 107 ? -40.412 -4.562 4.654 1.00 52.41 107 GLN A C 1
ATOM 868 O O . GLN A 1 107 ? -40.133 -5.504 5.381 1.00 52.41 107 GLN A O 1
ATOM 873 N N . GLU A 1 108 ? -40.582 -3.329 5.130 1.00 48.59 108 GLU A N 1
ATOM 874 C CA . GLU A 1 108 ? -40.938 -3.076 6.531 1.00 48.59 108 GLU A CA 1
ATOM 875 C C . GLU A 1 108 ? -41.584 -1.687 6.649 1.00 48.59 108 GLU A C 1
ATOM 877 O O . GLU A 1 108 ? -40.960 -0.716 7.059 1.00 48.59 108 GLU A O 1
ATOM 882 N N . GLN A 1 109 ? -42.826 -1.564 6.168 1.00 53.03 109 GLN A N 1
ATOM 883 C CA . GLN A 1 109 ? -43.733 -0.449 6.482 1.00 53.03 109 GLN A CA 1
ATOM 884 C C . GLN A 1 109 ? -45.149 -0.777 5.977 1.00 53.03 109 GLN A C 1
ATOM 886 O O . GLN A 1 109 ? -45.598 -0.265 4.957 1.00 53.03 109 GLN A O 1
ATOM 891 N N . ALA A 1 110 ? -45.843 -1.691 6.661 1.00 51.09 110 ALA A N 1
ATOM 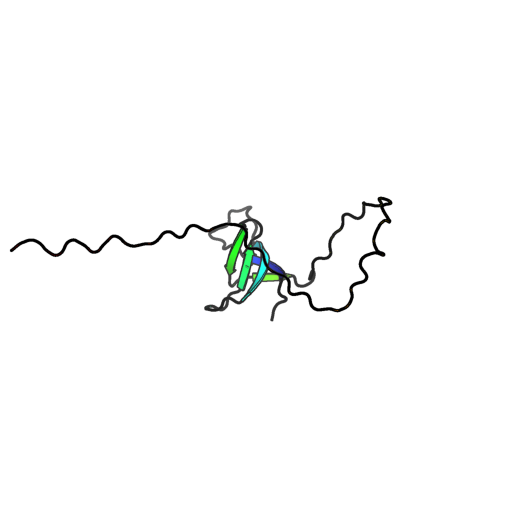892 C CA . ALA A 1 110 ? -47.278 -1.920 6.458 1.00 51.09 110 ALA A CA 1
ATOM 893 C C . ALA A 1 110 ? -47.910 -2.670 7.643 1.00 51.09 110 ALA A C 1
ATOM 895 O O . ALA A 1 110 ? -48.420 -3.767 7.473 1.00 51.09 110 ALA A O 1
ATOM 896 N N . LEU A 1 111 ? -47.883 -2.085 8.841 1.00 56.06 111 LEU A N 1
ATOM 897 C CA . LEU A 1 111 ? -48.818 -2.431 9.921 1.00 56.06 111 LEU A CA 1
ATOM 898 C C . LEU A 1 111 ? -49.173 -1.151 10.681 1.00 56.06 111 LEU A C 1
ATOM 900 O O . LEU A 1 111 ? -48.776 -0.939 11.820 1.00 56.06 111 LEU A O 1
ATOM 904 N N . GLN A 1 112 ? -49.883 -0.251 10.000 1.00 57.09 112 GLN A N 1
ATOM 905 C CA . GLN A 1 112 ? -50.612 0.819 10.671 1.00 57.09 112 GLN A CA 1
ATOM 906 C C . GLN A 1 112 ? -51.808 1.231 9.820 1.00 57.09 112 GLN A C 1
ATOM 908 O O . GLN A 1 112 ? -51.740 2.188 9.050 1.00 57.09 112 GLN A O 1
ATOM 913 N N . ARG A 1 113 ? -52.866 0.422 9.909 1.00 50.31 113 ARG A N 1
ATOM 914 C CA . ARG A 1 113 ? -54.278 0.762 9.685 1.00 50.31 113 ARG A CA 1
ATOM 915 C C . ARG A 1 113 ? -55.071 -0.535 9.764 1.00 50.31 113 ARG A C 1
ATOM 917 O O . ARG A 1 113 ? -55.095 -1.283 8.799 1.00 50.31 113 ARG A O 1
ATOM 924 N N . ASP A 1 114 ? -55.569 -0.803 10.960 1.00 47.62 114 ASP A N 1
ATOM 925 C CA . ASP A 1 114 ? -56.872 -1.400 11.248 1.00 47.62 114 ASP A CA 1
ATOM 926 C C . ASP A 1 114 ? -56.874 -1.654 12.752 1.00 47.62 114 ASP A C 1
ATOM 928 O O . ASP A 1 114 ? -56.277 -2.618 13.200 1.00 47.62 114 ASP A O 1
ATOM 932 N N . GLU A 1 115 ? -57.393 -0.698 13.521 1.00 49.06 115 GLU A N 1
ATOM 933 C CA . GLU A 1 115 ? -58.467 -0.931 14.492 1.00 49.06 115 GLU A CA 1
ATOM 934 C C . GLU A 1 115 ? -59.130 0.430 14.746 1.00 49.06 115 GLU A C 1
ATOM 936 O O . GLU A 1 115 ? -58.480 1.425 15.086 1.00 49.06 115 GLU A O 1
ATOM 941 N N . LEU A 1 116 ? -60.420 0.455 14.430 1.00 48.41 116 LEU A N 1
ATOM 942 C CA . LEU A 1 116 ? -61.411 1.426 14.869 1.00 48.41 116 LEU A CA 1
ATOM 943 C C . LEU A 1 116 ? -61.915 0.974 16.240 1.00 48.41 116 LEU A C 1
ATOM 945 O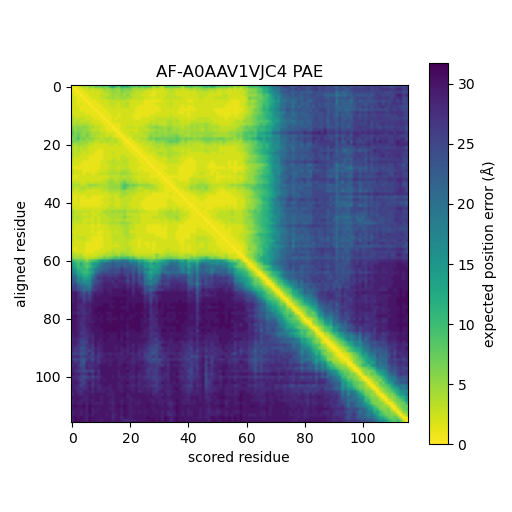 O . LEU A 1 116 ? -62.092 -0.256 16.392 1.00 48.41 116 LEU A O 1
#

InterPro domains:
  IPR057670 Retroviral polymerase, SH3-like domain [PF25597] (6-67)

Sequence (116 aa):
MRVFGCRPFVLTPKEKRSKWDPKAREGRFMGYEEVSKAYRVYDIEADQVVISRDVTFDESTFGFSPTLPQEIVDDTALDIESMNISDEPHPMQFKQIGKRKSRSNSQEQALQRDEL

Foldseek 3Di:
DADFFFKKWAADDPVRDDPPGDRTAIFTWHAADPPDRWTWTQGPVVRDTDTGNRMDTDPVDDDPPPVPVPDDPDPPPDDPPPCPPDPDDDDDDDDDPDDDDDDDDDDDDPDPDDDD

Nearest PDB structures (foldseek):
  8rxx-assembly1_LA  TM=4.724E-01  e=2.662E+00  Leishmania major strain Friedlin
  6th6-assembly1_BC  TM=4.291E-01  e=2.095E+00  Thermococcus kodakarensis KOD1
  1tj6-assembly2_B  TM=5.085E-01  e=4.050E+00  Xenopus tropicalis
  3aqj-assembly2_R  TM=1.986E-01  e=2.507E+00  Peduovirus P2
  7ode-assembly1_K  TM=4.353E-01  e=9.370E+00  Escherichia coli K-12

Secondary structure (DSSP, 8-state):
---TT-EEEEEPPGGG--TTS-SEEEEEEEEE-SSSS-EEEEETTTTEEEEES-EEEE-SS-S------S---------STT-------------------PPP------------

Organism: NCBI:txid2874970

Radius of gyration: 25.14 Å; 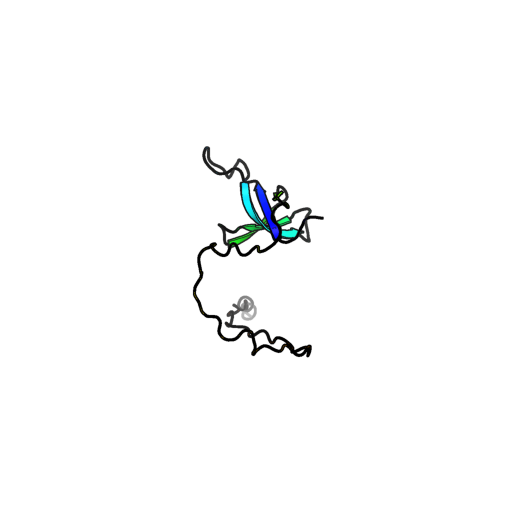Cα contacts (8 Å, |Δi|>4): 125; chains: 1; bounding box: 76×33×60 Å